Protein AF-A0AA95JD19-F1 (afdb_monomer)

Radius of gyration: 13.32 Å; Cα contacts (8 Å, |Δi|>4): 4; chains: 1; bounding box: 32×18×33 Å

Secondary structure (DSSP, 8-state):
-PPPPP---------S---HHHIIIIIHHHHHTT--

Foldseek 3Di:
DDDDDDDDDDDDDPPVPDDPCCCVVPVVVVVVVPDD

Structure (mmCIF, N/CA/C/O backbone):
data_AF-A0AA95JD19-F1
#
_entry.id   AF-A0AA95JD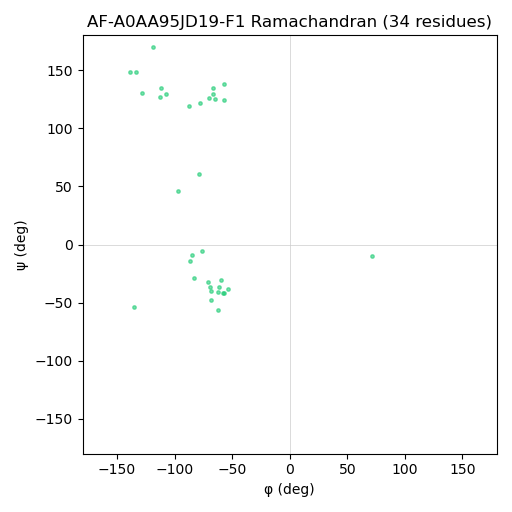19-F1
#
loop_
_atom_site.group_PDB
_atom_site.id
_atom_site.type_symbol
_atom_site.label_atom_id
_atom_site.label_alt_id
_atom_site.label_comp_id
_atom_site.label_asym_id
_atom_site.label_entity_id
_atom_site.label_seq_id
_atom_site.pdbx_PDB_ins_code
_atom_site.Cartn_x
_atom_site.Cartn_y
_atom_site.Cartn_z
_atom_site.occupancy
_atom_site.B_iso_or_equiv
_atom_site.auth_seq_id
_atom_site.auth_comp_id
_atom_site.auth_asym_id
_atom_site.auth_atom_id
_atom_site.pdbx_PDB_model_num
ATOM 1 N N . MET A 1 1 ? -22.088 8.838 22.766 1.00 67.06 1 MET A N 1
ATOM 2 C CA . MET A 1 1 ? -20.926 9.410 22.053 1.00 67.06 1 MET A CA 1
ATOM 3 C C . MET A 1 1 ? -20.642 8.476 20.895 1.00 67.06 1 MET A C 1
ATOM 5 O O . MET A 1 1 ? -20.497 7.290 21.146 1.00 67.06 1 MET A O 1
ATOM 9 N N . THR A 1 2 ? -20.695 8.947 19.653 1.00 72.12 2 THR A N 1
ATOM 10 C CA . THR A 1 2 ? -20.317 8.135 18.489 1.00 72.12 2 THR A CA 1
ATOM 11 C C . THR A 1 2 ? -18.826 7.820 18.575 1.00 72.12 2 THR A C 1
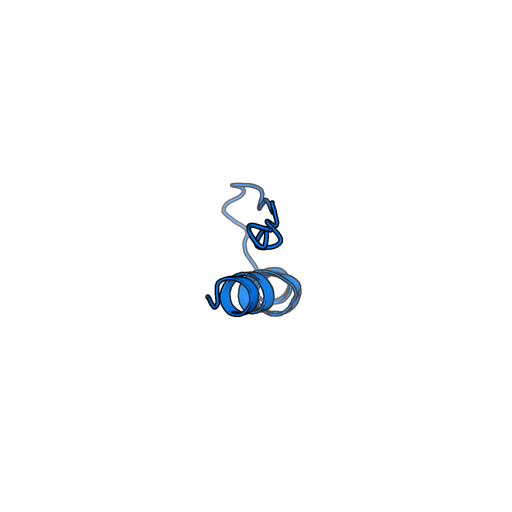ATOM 13 O O . THR A 1 2 ? -18.015 8.730 18.737 1.00 72.12 2 THR A O 1
ATOM 16 N N . GLU A 1 3 ? -18.470 6.539 18.525 1.00 83.88 3 GLU A N 1
ATOM 17 C CA . GLU A 1 3 ? -17.077 6.100 18.518 1.00 83.88 3 GLU A CA 1
ATOM 18 C C . GLU A 1 3 ? -16.502 6.306 17.111 1.00 83.88 3 GLU A C 1
ATOM 20 O O . GLU A 1 3 ? -17.055 5.825 16.120 1.00 83.88 3 GLU A O 1
ATOM 25 N N . PHE A 1 4 ? -15.428 7.085 17.002 1.00 85.50 4 PHE A N 1
ATOM 26 C CA . PHE A 1 4 ? -14.769 7.327 15.722 1.00 85.50 4 PHE A CA 1
ATOM 27 C C . PHE A 1 4 ? -13.736 6.232 15.469 1.00 85.50 4 PHE A C 1
ATOM 29 O O . PHE A 1 4 ? -12.770 6.107 16.218 1.00 85.50 4 PHE A O 1
ATOM 36 N N . LYS A 1 5 ? -13.904 5.470 14.382 1.00 88.44 5 LYS A N 1
ATOM 37 C CA . LYS A 1 5 ? -12.895 4.499 13.946 1.00 88.44 5 LYS A CA 1
ATOM 38 C C . LYS A 1 5 ? -11.631 5.229 13.482 1.00 88.44 5 LYS A C 1
ATOM 40 O O . LYS A 1 5 ? -11.702 6.128 12.640 1.00 88.44 5 LYS A O 1
ATOM 45 N N . THR A 1 6 ? -10.475 4.809 13.992 1.00 90.44 6 THR A N 1
ATOM 46 C CA . THR A 1 6 ? -9.165 5.304 13.551 1.00 90.44 6 THR A CA 1
ATOM 47 C C . THR A 1 6 ? -8.994 5.070 12.051 1.00 90.44 6 THR A C 1
ATOM 49 O O . THR A 1 6 ? -9.116 3.944 11.570 1.00 90.44 6 THR A O 1
ATOM 52 N N . ARG A 1 7 ? -8.713 6.139 11.298 1.00 92.12 7 ARG A N 1
ATOM 53 C CA . ARG A 1 7 ? -8.493 6.087 9.848 1.00 92.12 7 ARG A CA 1
ATOM 54 C C . ARG A 1 7 ? -7.015 6.282 9.539 1.00 92.12 7 ARG A C 1
ATOM 56 O O . ARG A 1 7 ? -6.4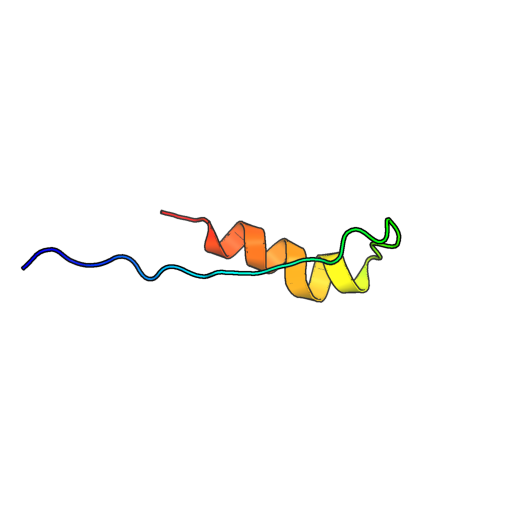11 7.247 9.997 1.00 92.12 7 ARG A O 1
ATOM 63 N N . ILE A 1 8 ? -6.460 5.385 8.731 1.00 92.56 8 ILE A N 1
ATOM 64 C CA . ILE A 1 8 ? -5.054 5.394 8.322 1.00 92.56 8 ILE A CA 1
ATOM 65 C C . ILE A 1 8 ? -4.985 5.722 6.827 1.00 92.56 8 ILE A C 1
ATOM 67 O O . ILE A 1 8 ? -5.753 5.177 6.036 1.00 92.56 8 ILE A 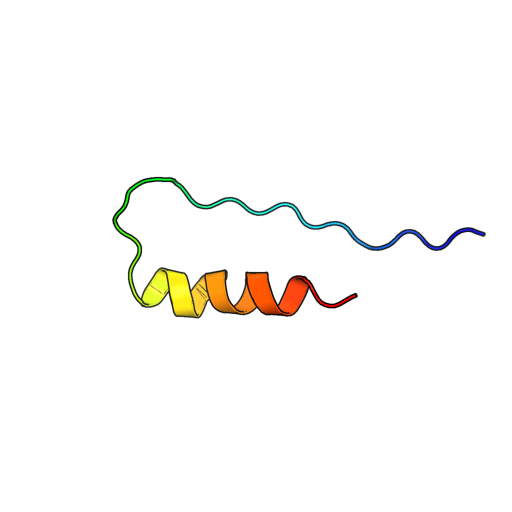O 1
ATOM 71 N N . PHE A 1 9 ? -4.075 6.620 6.444 1.00 94.69 9 PHE A N 1
ATOM 72 C CA . PHE A 1 9 ? -3.753 6.917 5.047 1.00 94.69 9 PHE A CA 1
ATOM 73 C C . PHE A 1 9 ? -2.327 6.451 4.753 1.00 94.69 9 PHE A C 1
ATOM 75 O O . PHE A 1 9 ? -1.390 6.793 5.473 1.00 94.69 9 PHE A O 1
ATOM 82 N N . SER A 1 10 ? -2.158 5.645 3.710 1.00 94.00 10 SER A N 1
ATOM 83 C CA . SER A 1 10 ? -0.864 5.102 3.292 1.00 94.00 10 SER A CA 1
ATOM 84 C C . SER A 1 10 ? -0.754 5.152 1.772 1.00 94.00 10 SER A C 1
ATOM 86 O O . SER A 1 10 ? -1.762 5.050 1.075 1.00 94.00 10 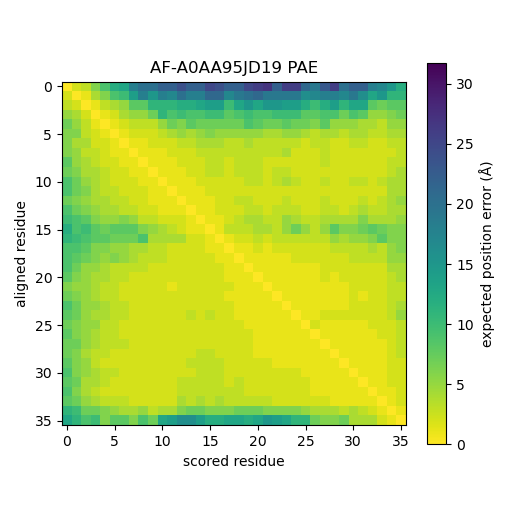SER A O 1
ATOM 88 N N . GLY A 1 11 ? 0.463 5.332 1.257 1.00 94.75 11 GLY A N 1
ATOM 89 C CA . GLY A 1 11 ? 0.725 5.484 -0.173 1.00 94.75 11 GLY A CA 1
ATOM 90 C C . GLY A 1 11 ? 1.893 4.624 -0.641 1.00 94.75 11 GLY A C 1
ATOM 91 O O . GLY A 1 11 ? 2.846 4.393 0.100 1.00 94.75 11 GLY A O 1
ATOM 92 N N . VAL A 1 12 ? 1.814 4.171 -1.891 1.00 95.38 12 VAL A N 1
ATOM 93 C CA . VAL A 1 12 ? 2.881 3.451 -2.594 1.00 95.38 12 VAL A CA 1
ATOM 94 C C . VAL A 1 12 ? 3.103 4.155 -3.923 1.00 95.38 12 VAL A C 1
ATOM 96 O O . VAL A 1 12 ? 2.149 4.434 -4.648 1.00 95.38 12 VAL A O 1
ATOM 99 N N . GLN A 1 13 ? 4.356 4.467 -4.243 1.00 95.62 13 GLN A N 1
ATOM 100 C CA . GLN A 1 13 ? 4.680 5.123 -5.503 1.00 95.62 13 GLN A CA 1
ATOM 101 C C . GLN A 1 13 ? 4.390 4.176 -6.686 1.00 95.62 13 GLN A C 1
ATOM 103 O O . GLN A 1 13 ? 4.801 3.014 -6.642 1.00 95.62 13 GLN A O 1
ATOM 108 N N . PRO A 1 14 ? 3.743 4.644 -7.770 1.00 95.31 14 PRO A N 1
ATOM 109 C CA . PRO A 1 14 ? 3.419 3.820 -8.936 1.00 95.31 14 PRO A CA 1
ATOM 110 C C . PRO A 1 14 ? 4.645 3.627 -9.851 1.00 95.31 14 PRO A C 1
ATOM 112 O O . PRO A 1 14 ? 4.649 4.045 -11.003 1.00 95.31 14 PRO A O 1
ATOM 115 N N . THR A 1 15 ? 5.721 3.029 -9.334 1.00 95.38 15 THR A N 1
ATOM 116 C CA . THR A 1 15 ? 6.985 2.836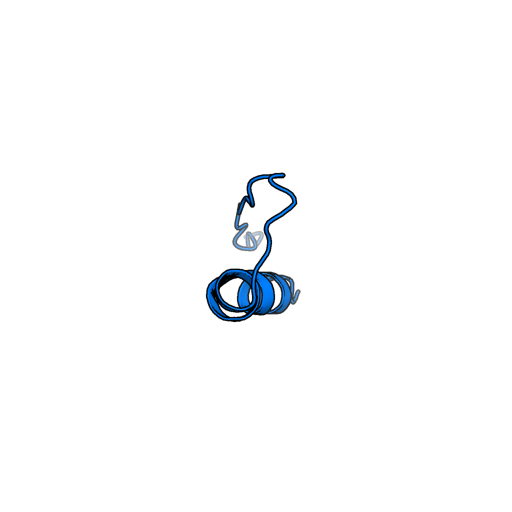 -10.075 1.00 95.38 15 THR A CA 1
ATOM 117 C C . THR A 1 15 ? 7.029 1.559 -10.908 1.00 9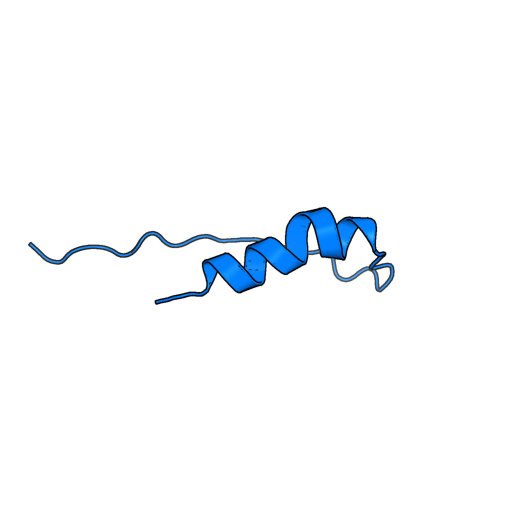5.38 15 THR A C 1
ATOM 119 O O . THR A 1 15 ? 7.949 1.391 -11.700 1.00 95.38 15 THR A O 1
ATOM 122 N N . GLY A 1 16 ? 6.105 0.620 -10.683 1.00 92.50 16 GLY A N 1
ATOM 123 C CA . GLY A 1 16 ? 6.151 -0.726 -11.269 1.00 92.50 16 GLY A CA 1
ATOM 124 C C . GLY A 1 16 ? 7.243 -1.641 -10.690 1.00 92.50 16 GLY A C 1
ATOM 125 O O . GLY A 1 16 ? 7.202 -2.844 -10.915 1.00 92.50 16 GLY A O 1
ATOM 126 N N . ASN A 1 17 ? 8.165 -1.112 -9.880 1.00 94.06 17 ASN A N 1
ATOM 127 C CA . ASN A 1 17 ? 9.290 -1.845 -9.289 1.00 94.06 17 ASN A CA 1
ATOM 128 C C . ASN A 1 17 ? 8.980 -2.316 -7.859 1.00 94.06 17 ASN A C 1
ATOM 130 O O . ASN A 1 17 ? 9.776 -2.133 -6.934 1.00 94.06 17 ASN A O 1
ATOM 134 N N . LEU A 1 18 ? 7.794 -2.892 -7.646 1.00 94.38 18 LEU A N 1
ATOM 135 C CA . LEU A 1 18 ? 7.463 -3.494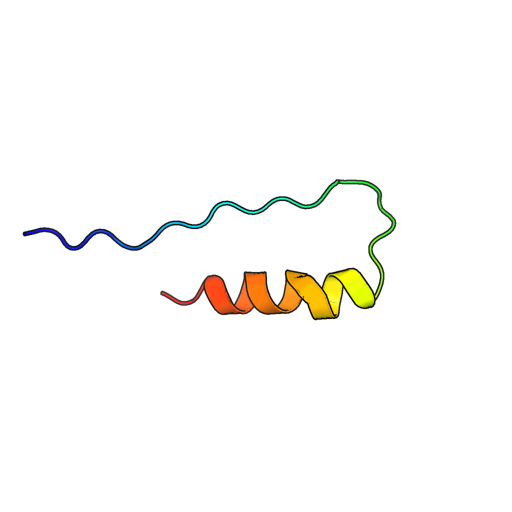 -6.357 1.00 94.38 18 LEU A CA 1
ATOM 136 C C . LEU A 1 18 ? 8.306 -4.765 -6.171 1.00 94.38 18 LEU A C 1
ATOM 138 O O . LEU A 1 18 ? 8.278 -5.658 -7.010 1.00 94.38 18 LEU A O 1
ATOM 142 N N . HIS A 1 19 ? 9.040 -4.863 -5.065 1.00 95.88 19 HIS A N 1
ATOM 143 C CA . HIS A 1 19 ? 9.840 -6.041 -4.734 1.00 95.88 19 HIS A CA 1
ATOM 144 C C . HIS A 1 19 ? 9.380 -6.683 -3.424 1.00 95.88 19 HIS A C 1
ATOM 146 O O . HIS A 1 19 ? 8.621 -6.094 -2.651 1.00 95.88 19 HIS A O 1
ATOM 152 N N . LEU A 1 20 ? 9.903 -7.879 -3.136 1.00 97.25 20 LEU A N 1
ATOM 153 C CA . LEU A 1 20 ? 9.551 -8.658 -1.944 1.00 97.25 20 LEU A CA 1
ATOM 154 C C . LEU A 1 20 ? 9.723 -7.873 -0.638 1.00 97.25 20 LEU A C 1
ATOM 156 O O . LEU A 1 20 ? 8.872 -7.962 0.237 1.00 97.25 20 LEU A O 1
ATOM 160 N N . GLY A 1 21 ? 10.765 -7.044 -0.535 1.00 97.38 21 GLY A N 1
ATOM 161 C CA . GLY A 1 21 ? 10.938 -6.140 0.610 1.00 97.38 21 GLY A CA 1
ATOM 162 C C . GLY A 1 21 ? 9.754 -5.187 0.842 1.00 97.38 21 GLY A C 1
ATOM 163 O O . GLY A 1 21 ? 9.315 -5.047 1.977 1.00 97.38 21 GLY A O 1
ATOM 164 N N . ASN A 1 22 ? 9.174 -4.595 -0.210 1.00 96.56 22 ASN A N 1
ATOM 165 C CA . ASN A 1 22 ? 7.990 -3.734 -0.076 1.00 96.56 22 ASN A CA 1
ATOM 166 C C . ASN A 1 22 ? 6.767 -4.553 0.341 1.00 96.56 22 ASN A C 1
ATOM 168 O O . ASN A 1 22 ? 5.976 -4.122 1.179 1.00 96.56 22 ASN A O 1
ATOM 172 N N . TYR A 1 23 ? 6.629 -5.750 -0.2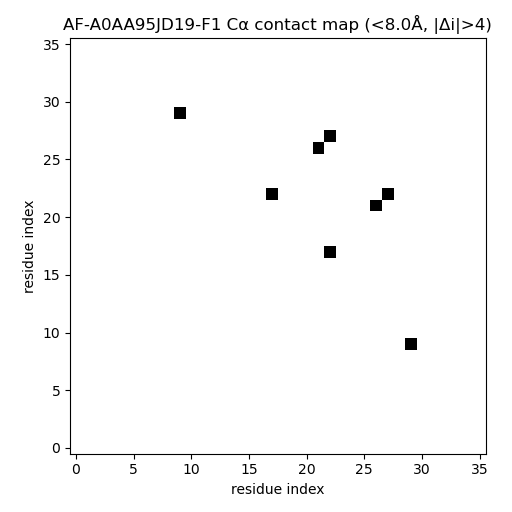33 1.00 95.69 23 TYR A N 1
ATOM 173 C CA . TYR A 1 23 ? 5.524 -6.645 0.076 1.00 95.69 23 TYR A CA 1
ATOM 174 C C . TYR A 1 23 ? 5.531 -7.068 1.552 1.00 95.69 23 TYR A C 1
ATOM 176 O O . TYR A 1 23 ? 4.566 -6.806 2.269 1.00 95.69 23 TYR A O 1
ATOM 184 N N . LEU A 1 24 ? 6.643 -7.646 2.015 1.00 97.00 24 LEU A N 1
ATOM 185 C CA . LEU A 1 24 ? 6.806 -8.137 3.386 1.00 97.00 24 LEU A CA 1
ATOM 186 C C . LEU A 1 24 ? 6.903 -7.001 4.413 1.00 97.00 24 LEU A C 1
ATOM 188 O O . LEU A 1 24 ? 6.459 -7.165 5.543 1.00 97.00 24 LEU A O 1
ATOM 192 N N . GLY A 1 25 ? 7.480 -5.858 4.034 1.00 95.75 25 GLY A N 1
ATOM 193 C CA . GLY A 1 25 ? 7.694 -4.728 4.939 1.00 95.75 25 GLY A CA 1
ATOM 194 C C . GLY A 1 25 ? 6.482 -3.811 5.113 1.00 95.75 25 GLY A C 1
ATOM 195 O O . GLY A 1 25 ? 6.341 -3.193 6.166 1.00 95.75 25 GLY A O 1
ATOM 196 N N . ALA A 1 26 ? 5.607 -3.707 4.108 1.00 96.25 26 ALA A N 1
ATOM 197 C CA . ALA A 1 26 ? 4.494 -2.755 4.129 1.00 96.25 26 ALA A CA 1
ATOM 198 C C . ALA A 1 26 ? 3.165 -3.358 3.661 1.00 96.25 26 ALA A C 1
ATOM 200 O O . ALA A 1 26 ? 2.179 -3.282 4.391 1.00 96.25 26 ALA A O 1
ATOM 201 N N . ILE A 1 27 ? 3.116 -3.971 2.474 1.00 95.31 27 ILE A N 1
ATOM 202 C CA . ILE A 1 27 ? 1.836 -4.362 1.854 1.00 95.31 27 ILE A CA 1
ATOM 203 C C . ILE A 1 27 ? 1.065 -5.378 2.704 1.00 95.31 27 ILE A C 1
ATOM 205 O O . ILE A 1 27 ? -0.144 -5.227 2.864 1.00 95.31 27 ILE A O 1
ATOM 209 N N . VAL A 1 28 ? 1.747 -6.360 3.304 1.00 95.94 28 VAL A N 1
ATOM 210 C CA . VAL A 1 28 ? 1.110 -7.327 4.221 1.00 95.94 28 VAL A CA 1
ATOM 211 C C . VAL A 1 28 ? 0.428 -6.616 5.397 1.00 95.94 28 VAL A C 1
ATOM 213 O O . VAL A 1 28 ? -0.710 -6.933 5.741 1.00 95.94 28 VAL A O 1
ATOM 216 N N . ASN A 1 29 ? 1.078 -5.598 5.964 1.00 95.19 29 ASN A N 1
ATOM 217 C CA . ASN A 1 29 ? 0.514 -4.816 7.063 1.00 95.19 29 ASN A CA 1
ATOM 218 C C . ASN A 1 29 ? -0.666 -3.953 6.601 1.00 95.19 29 ASN A C 1
ATOM 220 O O . ASN A 1 29 ? -1.637 -3.811 7.337 1.00 95.19 29 ASN A O 1
ATOM 224 N N . PHE A 1 30 ? -0.627 -3.404 5.382 1.00 94.94 30 PHE A N 1
ATOM 225 C CA . PHE A 1 30 ? -1.749 -2.626 4.845 1.00 94.94 30 PHE A CA 1
ATOM 226 C C . PHE A 1 30 ? -3.024 -3.455 4.726 1.00 94.94 30 PHE A C 1
ATOM 228 O O . PHE A 1 30 ? -4.097 -2.918 4.978 1.00 94.94 30 PHE A O 1
ATOM 235 N N . VAL A 1 31 ? -2.914 -4.739 4.372 1.00 93.56 31 VAL A N 1
ATOM 236 C CA . VAL A 1 31 ? -4.063 -5.654 4.322 1.00 93.56 31 VAL A CA 1
ATOM 237 C C . VAL A 1 31 ? -4.593 -5.925 5.729 1.00 93.56 31 VAL A C 1
ATOM 239 O O . VAL A 1 31 ? -5.784 -5.765 5.966 1.00 93.56 31 VAL A O 1
ATOM 242 N N . ALA A 1 32 ? -3.716 -6.247 6.685 1.00 94.31 32 ALA A N 1
ATOM 243 C CA . ALA A 1 32 ? -4.117 -6.517 8.070 1.00 94.31 32 ALA A CA 1
ATOM 244 C C . ALA A 1 32 ? -4.820 -5.321 8.747 1.00 94.31 32 ALA A C 1
ATOM 246 O O . ALA A 1 32 ? -5.690 -5.502 9.592 1.00 94.31 32 ALA A O 1
ATOM 247 N N . LEU A 1 33 ? -4.468 -4.091 8.364 1.00 93.94 33 LEU A N 1
ATOM 248 C CA . LEU A 1 33 ? -5.078 -2.863 8.886 1.00 93.94 33 LEU A CA 1
ATOM 249 C C . LEU A 1 33 ? -6.471 -2.557 8.304 1.00 93.94 33 LEU A C 1
ATOM 251 O O . LEU A 1 33 ? -7.100 -1.588 8.731 1.00 93.94 33 LEU A O 1
ATOM 255 N N . GLN A 1 34 ? -6.952 -3.332 7.326 1.00 90.06 34 GLN A N 1
ATOM 256 C CA . GLN A 1 34 ? -8.278 -3.140 6.722 1.00 90.06 34 GLN A CA 1
ATOM 257 C C . GLN A 1 34 ? -9.405 -3.826 7.497 1.00 90.06 34 GLN A C 1
ATOM 259 O O . GLN A 1 34 ? -10.572 -3.567 7.197 1.00 90.06 34 GLN A O 1
ATOM 264 N N . GLU A 1 35 ? -9.074 -4.655 8.489 1.00 86.75 35 GLU A N 1
ATOM 265 C CA . GLU A 1 35 ? -10.072 -5.340 9.305 1.00 86.75 35 GLU A CA 1
ATOM 266 C C . GLU A 1 35 ? -11.035 -4.326 9.984 1.00 86.75 35 GLU A C 1
ATOM 268 O O . GLU A 1 35 ? -10.622 -3.222 10.388 1.00 86.75 35 GLU A O 1
ATOM 273 N N . PRO A 1 36 ? -12.350 -4.628 10.016 1.00 72.12 36 PRO A N 1
ATOM 274 C CA . PRO A 1 36 ? -13.396 -3.750 10.536 1.00 72.12 36 PRO A CA 1
ATOM 275 C C . PRO A 1 36 ? -13.254 -3.418 12.026 1.00 72.12 36 PRO A C 1
ATOM 277 O O . PRO A 1 36 ? -12.803 -4.271 12.813 1.00 72.12 36 PRO A O 1
#

Solvent-accessible surface area (backbone atoms only — not comparable to full-atom values): 2684 Å² total; per-residue (Å²): 130,88,84,79,78,89,82,84,88,87,87,77,81,93,73,86,75,82,48,70,68,53,40,74,73,42,52,56,55,58,57,66,70,64,65,132

Sequence (36 aa):
MTEFKTRIFSGVQPTGNLHLGNYLGAIVNFVALQEP

pLDDT: mean 91.72, std 7.19, range [67.06, 97.38]

Mean predicted aligned error: 4.15 Å